Protein AF-A0A3D5YD85-F1 (afdb_monomer_lite)

Foldseek 3Di:
DDDDDDPPDDDDWDWDADPVGDIDIPVVCPPPDDDDDDDDDDPPDDD

Structure (mmCIF, N/CA/C/O backbone):
data_AF-A0A3D5YD85-F1
#
_entry.id   AF-A0A3D5YD85-F1
#
loop_
_atom_site.group_PDB
_atom_site.id
_atom_site.type_symbol
_atom_site.label_atom_id
_atom_site.label_alt_id
_atom_site.label_comp_id
_atom_site.label_asym_id
_atom_site.label_entity_id
_atom_site.label_seq_id
_atom_site.pdbx_PDB_ins_code
_atom_site.Cartn_x
_atom_site.Cartn_y
_atom_site.Cartn_z
_atom_site.occupancy
_atom_site.B_iso_or_equiv
_atom_site.auth_seq_id
_atom_site.auth_comp_id
_atom_site.auth_asym_id
_atom_site.auth_atom_id
_atom_site.pdbx_PDB_model_num
ATOM 1 N N . MET A 1 1 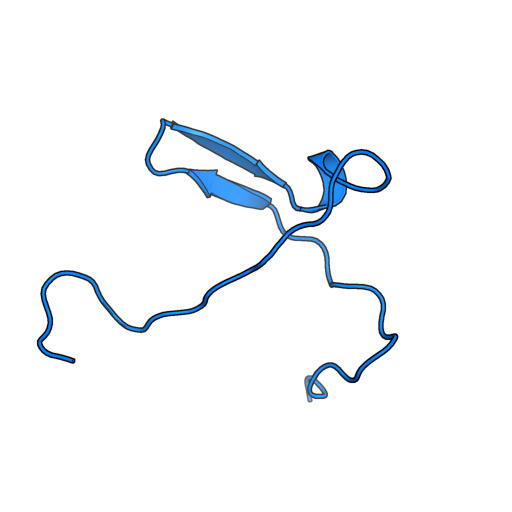? -2.174 -20.404 -5.033 1.00 48.34 1 MET A N 1
ATOM 2 C CA . MET A 1 1 ? -2.091 -19.387 -6.102 1.00 48.34 1 MET A CA 1
ATOM 3 C C . MET A 1 1 ? -2.724 -18.117 -5.566 1.00 48.34 1 MET A C 1
ATOM 5 O O . MET A 1 1 ? -3.869 -18.187 -5.139 1.00 48.34 1 MET A O 1
ATOM 9 N N . ALA A 1 2 ? -1.986 -17.011 -5.480 1.00 61.53 2 ALA A N 1
ATOM 10 C CA . ALA A 1 2 ? -2.580 -15.731 -5.100 1.00 61.53 2 ALA A CA 1
ATOM 11 C C . ALA A 1 2 ? -3.344 -15.179 -6.311 1.00 61.53 2 ALA A C 1
ATOM 13 O O . ALA A 1 2 ? -2.758 -15.010 -7.379 1.00 61.53 2 ALA A O 1
ATOM 14 N N . ASN A 1 3 ? -4.648 -14.954 -6.164 1.00 80.44 3 ASN A N 1
ATOM 15 C CA . ASN A 1 3 ? -5.433 -14.294 -7.202 1.00 80.44 3 ASN A CA 1
ATOM 16 C C . ASN A 1 3 ? -5.121 -12.796 -7.198 1.00 80.44 3 ASN A C 1
ATOM 18 O O . ASN A 1 3 ? -4.953 -12.196 -6.137 1.00 80.44 3 ASN A O 1
ATOM 22 N N . ALA A 1 4 ? -5.070 -12.192 -8.384 1.00 87.94 4 ALA A N 1
ATOM 23 C CA . ALA A 1 4 ? -4.978 -10.744 -8.505 1.00 87.94 4 ALA A CA 1
ATOM 24 C C . ALA A 1 4 ? -6.221 -10.078 -7.891 1.00 87.94 4 ALA A C 1
ATOM 26 O O . ALA A 1 4 ? -7.342 -10.552 -8.101 1.00 87.94 4 ALA A O 1
ATO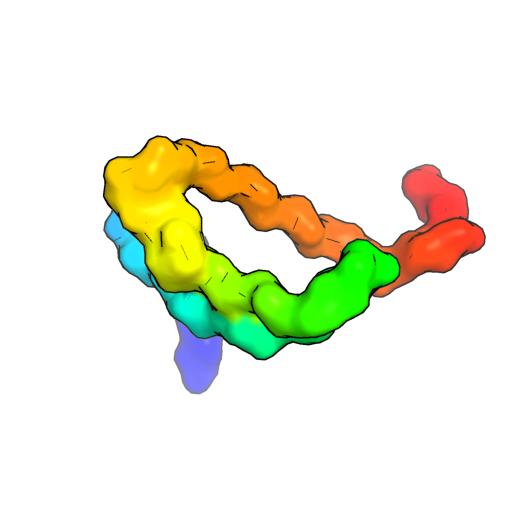M 27 N N . LEU A 1 5 ? -6.006 -8.980 -7.160 1.00 92.50 5 LEU A N 1
ATOM 28 C CA . LEU A 1 5 ? -7.082 -8.171 -6.591 1.00 92.50 5 LEU A CA 1
ATOM 29 C C . LEU A 1 5 ? -7.956 -7.584 -7.700 1.00 92.50 5 LEU A C 1
ATOM 31 O O . LEU A 1 5 ? -7.465 -7.159 -8.750 1.00 92.50 5 LEU A O 1
ATOM 35 N N . LYS A 1 6 ? -9.258 -7.534 -7.445 1.00 94.94 6 LYS A N 1
ATOM 36 C CA . LYS A 1 6 ? -10.267 -6.950 -8.324 1.00 94.94 6 LYS A CA 1
ATOM 37 C C . LYS A 1 6 ? -10.872 -5.711 -7.676 1.00 94.94 6 LYS A C 1
ATOM 39 O O . LYS A 1 6 ? -10.797 -5.495 -6.469 1.00 94.94 6 LYS A O 1
ATOM 44 N N . LYS A 1 7 ? -11.503 -4.870 -8.494 1.00 95.62 7 LYS A N 1
ATOM 45 C CA . LYS A 1 7 ? -12.245 -3.711 -7.991 1.00 95.62 7 LYS A CA 1
ATOM 46 C C . LYS A 1 7 ? -13.344 -4.179 -7.030 1.00 95.62 7 LYS A C 1
ATOM 48 O O . LYS A 1 7 ? -14.151 -5.025 -7.398 1.00 95.62 7 LYS A O 1
ATOM 53 N N . GLY A 1 8 ? -13.401 -3.561 -5.853 1.00 95.25 8 GLY A N 1
ATOM 54 C CA . GLY A 1 8 ? -14.367 -3.889 -4.803 1.00 95.25 8 GLY A CA 1
ATOM 55 C C . GLY A 1 8 ? -13.850 -4.902 -3.782 1.00 95.25 8 GLY A C 1
ATOM 56 O O . GLY A 1 8 ? -14.437 -4.997 -2.707 1.00 95.25 8 GLY A O 1
ATOM 57 N N . ASP A 1 9 ? -12.741 -5.594 -4.067 1.00 95.25 9 ASP A N 1
ATOM 58 C CA . ASP A 1 9 ? -12.096 -6.443 -3.071 1.00 95.25 9 ASP A CA 1
ATOM 59 C C . ASP A 1 9 ? -11.591 -5.587 -1.907 1.00 95.25 9 ASP A C 1
ATOM 61 O O . ASP A 1 9 ? -11.076 -4.477 -2.084 1.00 95.25 9 ASP A O 1
ATOM 65 N N . VAL A 1 10 ? -11.716 -6.127 -0.696 1.00 93.56 10 VAL A N 1
ATOM 66 C CA . VAL A 1 10 ? -11.120 -5.508 0.486 1.00 93.56 10 VAL A CA 1
ATOM 67 C C . VAL A 1 10 ? -9.604 -5.538 0.322 1.00 93.56 10 VAL A C 1
ATOM 69 O O . VAL A 1 10 ? -9.017 -6.605 0.143 1.00 93.56 10 VAL A O 1
ATOM 72 N N . ALA A 1 11 ? -8.967 -4.368 0.409 1.00 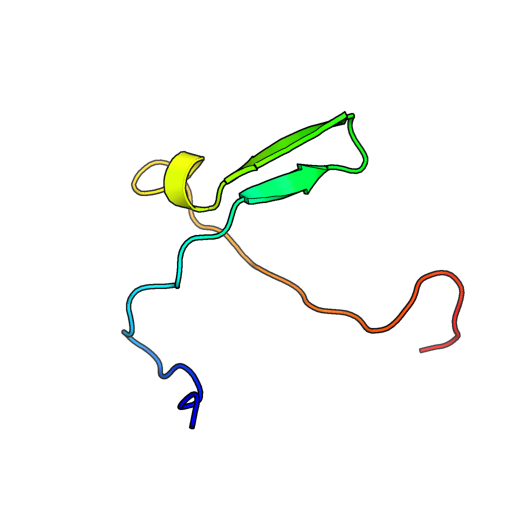94.56 11 ALA A N 1
ATOM 73 C CA . ALA A 1 11 ? -7.516 -4.271 0.338 1.00 94.56 11 ALA A CA 1
ATOM 74 C C . ALA A 1 11 ? -6.868 -5.125 1.454 1.00 94.56 11 ALA A C 1
ATOM 76 O O . ALA A 1 11 ? -7.227 -4.952 2.631 1.00 94.56 11 ALA A O 1
ATOM 77 N N . PRO A 1 12 ? -5.933 -6.036 1.115 1.00 94.81 12 PRO A N 1
ATOM 78 C CA . PRO A 1 12 ? -5.196 -6.811 2.104 1.00 94.81 12 PRO A CA 1
ATOM 79 C C . PRO A 1 12 ? -4.428 -5.883 3.035 1.00 94.81 12 PRO A C 1
ATOM 81 O O . PRO A 1 12 ? -3.800 -4.925 2.585 1.00 94.81 12 PRO A O 1
ATOM 84 N N . ASP A 1 13 ? -4.491 -6.165 4.333 1.00 97.38 13 ASP A N 1
ATOM 85 C CA . ASP A 1 13 ? -3.712 -5.397 5.293 1.00 97.38 13 ASP A CA 1
ATOM 86 C C . ASP A 1 13 ? -2.226 -5.755 5.192 1.00 97.38 13 ASP A C 1
ATOM 88 O O . ASP A 1 13 ? -1.855 -6.878 4.840 1.00 97.38 13 ASP A O 1
ATOM 92 N N . PHE A 1 14 ? -1.378 -4.791 5.515 1.00 97.06 14 PHE A N 1
ATOM 93 C CA . PHE A 1 14 ? 0.058 -4.981 5.642 1.00 97.06 14 PHE A CA 1
ATOM 94 C C . PHE A 1 14 ? 0.596 -4.017 6.684 1.00 97.06 14 PHE A C 1
ATOM 96 O O . PHE A 1 14 ? 0.053 -2.928 6.861 1.00 97.06 14 PHE A O 1
ATOM 103 N N . THR A 1 1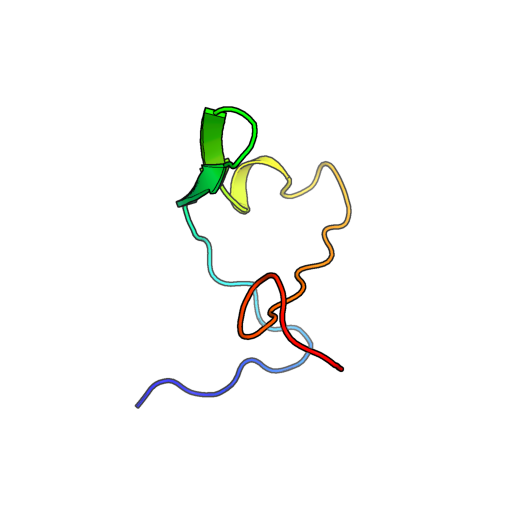5 ? 1.710 -4.395 7.301 1.00 98.31 15 THR A N 1
ATOM 104 C CA . THR A 1 15 ? 2.498 -3.513 8.156 1.00 98.31 15 THR A CA 1
ATOM 105 C C . THR A 1 15 ? 3.934 -3.531 7.663 1.00 98.31 15 THR A C 1
ATOM 107 O O . THR A 1 15 ? 4.577 -4.582 7.675 1.00 98.31 15 THR A O 1
ATOM 110 N N . LEU A 1 16 ? 4.447 -2.378 7.238 1.00 98.00 16 LEU A N 1
ATOM 111 C CA . LEU A 1 16 ? 5.796 -2.248 6.684 1.00 98.00 16 LEU A CA 1
ATOM 112 C C . LEU A 1 16 ? 6.597 -1.160 7.414 1.00 98.00 16 LEU A C 1
ATOM 114 O O . LEU A 1 16 ? 6.004 -0.232 7.973 1.00 98.00 16 LEU A O 1
ATOM 118 N N . PRO A 1 17 ? 7.938 -1.252 7.436 1.00 98.12 17 PRO A N 1
ATOM 119 C CA . PRO A 1 17 ? 8.786 -0.153 7.884 1.00 98.12 17 PRO A CA 1
ATOM 120 C C . PRO A 1 17 ? 8.594 1.089 7.007 1.00 98.12 17 PRO A C 1
ATOM 122 O O . PRO A 1 17 ? 8.436 0.976 5.792 1.00 98.12 17 PRO A O 1
ATOM 125 N N . SER A 1 18 ? 8.641 2.269 7.619 1.00 96.88 18 SER A N 1
ATOM 126 C CA . SER A 1 18 ? 8.596 3.552 6.910 1.00 96.88 18 SER A CA 1
ATOM 127 C C . SER A 1 18 ? 9.990 4.157 6.777 1.00 96.88 18 SER A C 1
ATOM 129 O O . SER A 1 18 ? 10.810 4.049 7.691 1.00 96.88 18 SER A O 1
ATOM 131 N N . SER A 1 19 ? 10.234 4.872 5.676 1.00 94.25 19 SER A N 1
ATOM 132 C CA . SER A 1 19 ? 11.442 5.689 5.496 1.00 94.25 19 SER A CA 1
ATOM 133 C C . SER A 1 19 ? 11.527 6.853 6.491 1.00 94.25 19 SER A C 1
ATOM 135 O O . SER A 1 19 ? 12.616 7.344 6.768 1.00 94.25 19 SER A O 1
ATOM 137 N N . LEU A 1 20 ? 10.397 7.256 7.082 1.00 95.50 20 LEU A N 1
ATOM 138 C CA . LEU A 1 20 ? 10.322 8.258 8.153 1.00 95.50 20 LEU A CA 1
ATOM 139 C C . LEU A 1 20 ? 10.546 7.657 9.555 1.00 95.50 20 LEU A C 1
ATOM 141 O O . LEU A 1 20 ? 10.394 8.353 10.557 1.00 95.50 20 LEU A O 1
ATOM 145 N N . GLY A 1 21 ? 10.892 6.370 9.635 1.00 95.56 21 GLY A N 1
ATOM 146 C CA . GLY A 1 21 ? 10.995 5.619 10.881 1.00 95.56 21 GLY A CA 1
ATOM 147 C C . GLY A 1 21 ? 9.661 5.020 11.337 1.00 95.56 21 GLY A C 1
ATOM 148 O O . GLY A 1 21 ? 8.577 5.419 10.911 1.00 95.56 21 GLY A O 1
ATOM 149 N N . GLY A 1 22 ? 9.747 4.021 12.217 1.00 97.06 22 GLY A N 1
ATOM 150 C CA . GLY A 1 22 ? 8.583 3.284 12.710 1.00 97.06 22 GLY A CA 1
ATOM 151 C C . GLY A 1 22 ? 7.976 2.321 11.683 1.00 97.06 22 GLY A C 1
ATOM 152 O O . GLY A 1 22 ? 8.602 1.950 10.687 1.00 97.06 22 GLY A O 1
ATOM 153 N N . LYS A 1 23 ? 6.746 1.881 11.965 1.00 98.12 23 LYS A N 1
ATOM 154 C CA . LYS A 1 23 ? 5.954 0.990 11.109 1.00 98.12 23 LYS A CA 1
ATOM 155 C C . LYS A 1 23 ? 4.660 1.683 10.700 1.00 98.12 23 LYS A C 1
ATOM 157 O O . LYS A 1 23 ? 4.109 2.452 11.481 1.00 98.12 23 LYS A O 1
ATOM 162 N N . VAL A 1 24 ? 4.180 1.374 9.504 1.00 97.38 24 VAL A N 1
ATOM 163 C CA . VAL A 1 24 ? 2.909 1.865 8.965 1.00 97.38 24 VAL A CA 1
ATOM 164 C C . VAL A 1 24 ? 2.040 0.665 8.631 1.00 97.38 24 VAL A C 1
ATOM 166 O O . VAL A 1 24 ? 2.509 -0.225 7.915 1.00 97.38 24 VAL A O 1
ATOM 169 N N . SER A 1 25 ? 0.798 0.648 9.124 1.00 98.06 25 SER A N 1
ATOM 170 C CA . SER A 1 25 ? -0.194 -0.359 8.741 1.00 98.06 25 SER A CA 1
ATOM 171 C C . SER A 1 25 ? -1.278 0.248 7.856 1.00 98.06 25 SER A C 1
ATOM 173 O O . SER A 1 25 ? -1.728 1.369 8.100 1.00 98.06 25 SER A O 1
ATOM 175 N N . LEU A 1 26 ? -1.744 -0.479 6.836 1.00 97.75 26 LEU A N 1
ATOM 176 C CA . LEU A 1 26 ? -2.852 0.004 6.000 1.00 97.75 26 LEU A CA 1
ATOM 177 C C . LEU A 1 26 ? -4.137 0.180 6.829 1.00 97.75 26 LEU A C 1
ATOM 179 O O . LEU A 1 26 ? -4.894 1.133 6.622 1.00 97.75 26 LEU A O 1
ATOM 183 N N . SER A 1 27 ? -4.367 -0.705 7.800 1.00 97.75 27 SER A N 1
ATOM 184 C CA . SER A 1 27 ? -5.481 -0.629 8.747 1.00 97.75 27 SER A CA 1
ATOM 185 C C . SER A 1 27 ? -5.541 0.664 9.562 1.00 97.75 27 SER A C 1
ATOM 187 O O . SER A 1 27 ? -6.646 1.097 9.891 1.00 97.75 27 SER A O 1
ATOM 189 N N . ASP A 1 28 ? -4.417 1.349 9.796 1.00 97.25 28 ASP A N 1
ATOM 190 C CA . ASP A 1 28 ? -4.387 2.598 10.571 1.00 97.25 28 ASP A CA 1
ATOM 191 C C . ASP A 1 28 ? -5.206 3.726 9.914 1.00 97.25 28 ASP A C 1
ATOM 193 O O . ASP A 1 28 ? -5.689 4.633 10.608 1.00 97.25 28 ASP A O 1
ATOM 197 N N . PHE A 1 29 ? -5.403 3.650 8.592 1.00 97.25 29 PHE A N 1
ATOM 198 C CA . PHE A 1 29 ? -6.101 4.647 7.773 1.00 97.25 29 PHE A CA 1
ATOM 199 C C . PHE A 1 29 ? -7.546 4.281 7.419 1.00 97.25 29 PHE A C 1
ATOM 201 O O . PHE A 1 29 ? -8.267 5.136 6.891 1.00 97.25 29 PHE A O 1
ATOM 208 N N . ARG A 1 30 ? -7.987 3.046 7.701 1.00 95.31 30 ARG A N 1
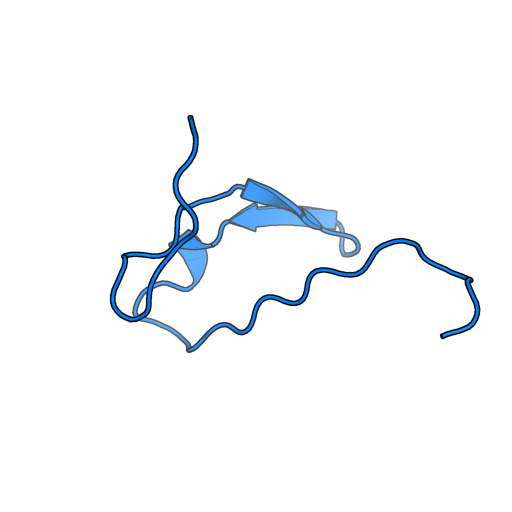ATOM 209 C CA . ARG A 1 30 ? -9.354 2.591 7.393 1.00 95.31 30 ARG A CA 1
ATOM 210 C C . ARG A 1 30 ? -10.380 3.542 8.007 1.00 95.31 30 ARG A C 1
ATOM 212 O O . ARG A 1 30 ? -10.212 3.978 9.140 1.00 95.31 30 ARG A O 1
ATOM 219 N N . GLU A 1 31 ? -11.403 3.890 7.224 1.00 95.31 31 GLU A N 1
ATOM 220 C CA . GLU A 1 31 ? -12.513 4.792 7.599 1.00 95.31 31 GLU A CA 1
ATOM 221 C C . GLU A 1 31 ? -12.114 6.230 7.982 1.00 95.31 31 GLU A C 1
ATOM 223 O O . GLU A 1 31 ? -12.975 7.054 8.276 1.00 95.31 31 GLU A O 1
ATOM 228 N N . LYS A 1 32 ? -10.822 6.573 7.931 1.00 97.81 32 LYS A N 1
ATOM 229 C CA . LYS A 1 32 ? -10.322 7.914 8.259 1.00 97.81 32 LYS A CA 1
ATOM 230 C C . LYS A 1 32 ? -9.971 8.706 7.010 1.00 97.81 32 LYS A C 1
ATOM 232 O O . LYS A 1 32 ? -10.210 9.910 6.961 1.00 97.81 32 LYS A O 1
ATOM 237 N N . LYS A 1 33 ? -9.337 8.055 6.028 1.00 97.00 33 LYS A N 1
ATOM 238 C CA . LYS A 1 33 ? -8.823 8.692 4.807 1.00 97.00 33 LYS A CA 1
ATOM 239 C C . LYS A 1 33 ? -8.824 7.717 3.634 1.00 97.00 33 LYS A C 1
ATOM 241 O O . LYS A 1 33 ? -8.672 6.513 3.814 1.00 97.00 33 LYS A O 1
ATOM 246 N N . ASN A 1 34 ? -8.914 8.265 2.426 1.00 97.44 34 ASN A N 1
ATOM 247 C CA . ASN A 1 34 ? -8.596 7.519 1.211 1.00 97.44 34 ASN A CA 1
ATOM 248 C C . ASN A 1 34 ? -7.078 7.307 1.123 1.00 97.44 34 ASN A C 1
ATOM 250 O O . ASN A 1 34 ? -6.308 8.208 1.461 1.00 97.44 34 ASN A O 1
ATOM 254 N N . VAL A 1 35 ? -6.658 6.135 0.645 1.00 97.56 35 VAL A N 1
ATOM 255 C CA . VAL A 1 35 ? -5.245 5.750 0.521 1.00 97.56 35 VAL A CA 1
ATOM 256 C C . VAL A 1 35 ? -4.959 5.341 -0.920 1.00 97.56 35 VAL A C 1
ATOM 258 O O . VAL A 1 35 ? -5.704 4.558 -1.503 1.00 97.56 35 VAL A O 1
ATOM 261 N N . VAL A 1 36 ? -3.867 5.858 -1.484 1.00 97.50 36 VAL A N 1
ATOM 262 C CA . VAL A 1 36 ? -3.328 5.441 -2.784 1.00 97.50 36 VAL A CA 1
ATOM 263 C C . VAL A 1 36 ? -2.019 4.700 -2.529 1.00 97.50 36 VAL A C 1
ATOM 265 O O . VAL A 1 36 ? -1.145 5.226 -1.845 1.00 97.50 36 VAL A O 1
ATOM 268 N N . ILE A 1 37 ? -1.890 3.484 -3.063 1.00 96.25 37 ILE A N 1
ATOM 269 C CA . ILE A 1 37 ? -0.683 2.656 -2.941 1.00 96.25 37 ILE A CA 1
ATOM 270 C C . ILE A 1 37 ? 0.009 2.622 -4.300 1.00 96.25 37 ILE A C 1
ATOM 272 O O . ILE A 1 37 ? -0.606 2.251 -5.299 1.00 96.25 37 ILE A O 1
ATOM 276 N N . VAL A 1 38 ? 1.287 2.991 -4.325 1.00 96.38 38 VAL A N 1
ATOM 277 C CA . VAL A 1 38 ? 2.123 2.964 -5.527 1.00 96.38 38 VAL A CA 1
ATOM 278 C C . VAL A 1 38 ? 3.240 1.953 -5.307 1.00 96.38 38 VAL A C 1
ATOM 280 O O . VAL A 1 38 ? 4.016 2.082 -4.364 1.00 96.38 38 VAL A O 1
ATOM 283 N N . PHE A 1 39 ? 3.317 0.953 -6.182 1.00 94.88 39 PHE A N 1
ATOM 284 C CA . PHE A 1 39 ? 4.441 0.024 -6.248 1.00 94.88 39 PHE A CA 1
ATOM 285 C C . PHE A 1 39 ? 5.376 0.482 -7.363 1.00 94.88 39 PHE A C 1
ATOM 287 O O . PHE A 1 39 ? 4.926 0.719 -8.483 1.00 94.88 39 PHE A O 1
ATOM 294 N N . TYR A 1 40 ? 6.663 0.598 -7.062 1.00 95.75 40 TYR A N 1
ATOM 295 C CA . TYR A 1 40 ? 7.695 0.930 -8.038 1.00 95.75 40 TYR A CA 1
ATOM 296 C C . TYR A 1 40 ? 8.912 0.015 -7.813 1.00 95.75 40 TYR A C 1
ATOM 298 O O . TYR A 1 40 ? 9.065 -0.525 -6.715 1.00 95.75 40 TYR A O 1
ATOM 306 N N . PRO A 1 41 ? 9.731 -0.240 -8.848 1.00 94.56 41 PRO A N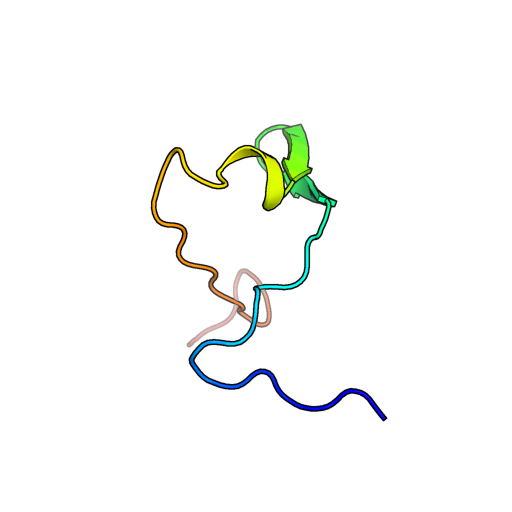 1
ATOM 307 C CA . PRO A 1 41 ? 10.699 -1.332 -8.816 1.00 94.56 41 PRO A CA 1
ATOM 308 C C . PRO A 1 41 ? 11.934 -1.031 -7.962 1.00 94.56 41 PRO A C 1
ATOM 310 O O . PRO A 1 41 ? 12.324 -1.870 -7.153 1.00 94.56 41 PRO A O 1
ATOM 313 N N . LEU A 1 42 ? 12.574 0.127 -8.166 1.00 96.06 42 LEU A N 1
ATOM 314 C CA . LEU A 1 42 ? 13.839 0.455 -7.513 1.00 96.06 42 LEU A CA 1
ATOM 315 C C . LEU A 1 42 ? 14.120 1.962 -7.521 1.00 96.06 42 LEU A C 1
ATOM 317 O O . LEU A 1 42 ? 13.843 2.649 -8.506 1.00 96.06 42 LEU A O 1
ATOM 321 N N . ASP A 1 43 ? 14.733 2.448 -6.443 1.00 95.25 43 ASP A N 1
ATOM 322 C CA . ASP A 1 43 ? 15.248 3.816 -6.344 1.00 95.25 43 ASP A CA 1
ATOM 323 C C . ASP A 1 43 ? 16.419 4.066 -7.314 1.00 95.25 43 ASP A C 1
ATOM 325 O O . ASP A 1 43 ? 17.174 3.156 -7.649 1.00 95.25 43 ASP A O 1
ATOM 329 N N . TRP A 1 44 ? 16.616 5.326 -7.718 1.00 94.75 44 TRP A N 1
ATOM 330 C CA . TRP A 1 44 ? 17.776 5.780 -8.513 1.00 94.75 44 TRP A CA 1
ATOM 331 C C . TRP A 1 44 ? 17.943 5.113 -9.887 1.00 94.75 44 TRP A C 1
ATOM 333 O O . TRP A 1 44 ? 19.056 5.010 -10.403 1.00 94.75 44 TRP A O 1
ATOM 343 N N . THR A 1 45 ? 16.842 4.689 -10.505 1.00 94.25 45 THR A N 1
ATOM 344 C CA . THR A 1 45 ? 16.829 4.153 -11.872 1.00 94.25 45 THR A CA 1
ATOM 345 C C . THR A 1 45 ? 16.140 5.126 -12.835 1.00 94.25 45 THR A C 1
ATOM 347 O O . THR A 1 45 ? 15.236 5.853 -12.411 1.00 94.25 45 THR A O 1
ATOM 350 N N . PRO A 1 46 ? 16.561 5.198 -14.115 1.00 89.62 46 PRO A N 1
ATOM 351 C CA . PRO A 1 46 ? 15.781 5.884 -15.139 1.00 89.62 46 PRO A CA 1
ATOM 352 C C . PRO A 1 46 ? 14.387 5.265 -15.260 1.00 89.62 46 PRO A C 1
ATOM 354 O O . PRO A 1 46 ? 14.229 4.057 -15.074 1.00 89.62 46 PRO A O 1
ATOM 357 N N . VAL A 1 47 ? 13.409 6.105 -15.596 1.00 80.38 47 VAL A N 1
ATOM 358 C CA . VAL A 1 47 ? 12.049 5.668 -15.944 1.00 80.38 47 VAL A CA 1
ATOM 359 C C . VAL A 1 47 ? 11.947 5.227 -17.395 1.00 80.38 47 VAL A C 1
ATOM 361 O O . VAL A 1 47 ? 12.698 5.778 -18.234 1.00 80.38 47 VAL A O 1
#

Radius of gyration: 13.54 Å; chains: 1; bounding box: 32×28×29 Å

Sequence (47 aa):
MANALKKGDVAPDFTLPSSLGGKVSLSDFREKKNVVIVFYPLDWTPV

Secondary structure (DSSP, 8-state):
-PPPP-TTSPPPP-EEE-TTSSEEEGGGGTTT--------S-TT---

pLDDT: mean 93.46, std 9.03, range [48.34, 98.31]